Protein AF-A0A0D6Q5V8-F1 (afdb_monomer_lite)

pLDDT: mean 76.57, std 9.92, range [52.78, 91.06]

Organism: NCBI:txid1234669

Foldseek 3Di:
DVVVVVVVVVLVVLLVVLVVVLVCPPVDPPLVVLVVVVVVVCCVVVVVCVVVVVPDDDDPVCVVVVVVCCCPVRPVVSVVLVVVCVVDPSVVSSVD

Radius of gyration: 16.51 Å; chains: 1; bounding box: 37×26×40 Å

Secondary structure (DSSP, 8-state):
-HHHHHHHHHH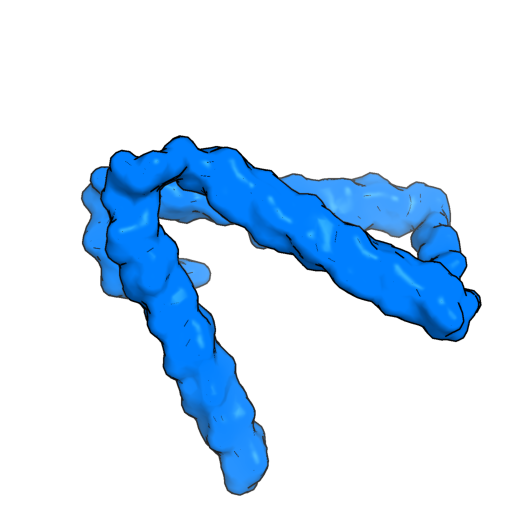HHHHHHHHHHHHTBTTB-HHHHHHHHHHHHHHHHHHHHHHTT--PPPPTTTHHHHHHHIIIIIIIHHHHHHHHHTTS-HHHHTT-

Structure (mmCIF, N/CA/C/O backbone):
data_AF-A0A0D6Q5V8-F1
#
_entry.id   AF-A0A0D6Q5V8-F1
#
loop_
_atom_site.group_PDB
_atom_site.id
_atom_site.type_symbol
_atom_site.label_atom_id
_atom_site.label_alt_id
_atom_site.label_comp_id
_atom_site.label_asym_id
_atom_site.label_entity_id
_atom_site.label_seq_id
_atom_site.pdbx_PDB_ins_code
_atom_site.Cartn_x
_atom_site.Cartn_y
_atom_site.Cartn_z
_atom_site.occupancy
_atom_site.B_iso_or_equiv
_atom_site.auth_seq_id
_atom_site.auth_comp_id
_atom_site.auth_asym_id
_atom_site.auth_atom_id
_atom_site.pdbx_PDB_model_num
ATOM 1 N N . MET A 1 1 ? 16.767 -5.709 22.518 1.00 61.78 1 MET A N 1
ATOM 2 C CA . MET A 1 1 ? 17.185 -6.811 21.622 1.00 61.78 1 MET A CA 1
ATOM 3 C C . MET A 1 1 ? 16.142 -7.079 20.530 1.00 61.78 1 MET A C 1
ATOM 5 O O . MET A 1 1 ? 16.491 -6.973 19.366 1.00 61.78 1 MET A O 1
ATOM 9 N N . THR A 1 2 ? 14.858 -7.286 20.851 1.00 76.25 2 THR A N 1
ATOM 10 C CA . THR A 1 2 ? 13.781 -7.535 19.858 1.00 76.25 2 THR A CA 1
ATOM 11 C C . THR A 1 2 ? 13.564 -6.411 18.830 1.00 76.25 2 THR A C 1
ATOM 13 O O . THR A 1 2 ? 13.341 -6.697 17.660 1.00 76.25 2 THR A O 1
ATOM 16 N N . ASN A 1 3 ? 13.704 -5.137 19.220 1.00 87.06 3 ASN A N 1
ATOM 17 C CA . ASN A 1 3 ? 13.518 -4.000 18.300 1.00 87.06 3 ASN A CA 1
ATOM 18 C C . ASN A 1 3 ? 14.518 -3.984 17.136 1.00 87.06 3 ASN A C 1
ATOM 20 O O . ASN A 1 3 ? 14.150 -3.618 16.028 1.00 87.06 3 ASN A O 1
ATOM 24 N N . VAL A 1 4 ? 15.765 -4.404 17.371 1.00 90.19 4 VAL A N 1
ATOM 25 C CA . VAL A 1 4 ? 16.793 -4.462 16.318 1.00 90.19 4 VAL A CA 1
ATOM 26 C C . VAL A 1 4 ? 16.437 -5.541 15.298 1.00 90.19 4 VAL A C 1
ATOM 28 O O . VAL A 1 4 ? 16.568 -5.324 14.100 1.00 90.19 4 VAL A O 1
ATOM 31 N N . LEU A 1 5 ? 15.915 -6.678 15.764 1.00 90.94 5 LEU A N 1
ATOM 32 C CA . LEU A 1 5 ? 15.479 -7.765 14.892 1.00 90.94 5 LEU A CA 1
ATOM 33 C C . LEU A 1 5 ? 14.273 -7.352 14.034 1.00 90.94 5 LEU A C 1
ATOM 35 O O . LEU A 1 5 ? 14.260 -7.602 12.832 1.00 90.94 5 LEU A O 1
ATOM 39 N N . LEU A 1 6 ? 13.294 -6.667 14.640 1.00 87.62 6 LEU A N 1
ATOM 40 C CA . LEU A 1 6 ? 12.146 -6.098 13.925 1.00 87.62 6 LEU A CA 1
ATOM 41 C C . LEU A 1 6 ? 12.588 -5.050 12.897 1.00 87.62 6 LEU A C 1
ATOM 43 O O . LEU A 1 6 ? 12.092 -5.055 11.775 1.00 87.62 6 LEU A O 1
ATOM 47 N N . PHE A 1 7 ? 13.550 -4.196 13.251 1.00 89.25 7 PHE A N 1
ATOM 48 C CA . PHE A 1 7 ? 14.101 -3.197 12.339 1.00 89.25 7 PHE A CA 1
ATOM 49 C C . PHE A 1 7 ? 14.785 -3.846 11.132 1.00 89.25 7 PHE A C 1
ATOM 51 O O . PHE A 1 7 ? 14.457 -3.513 9.996 1.00 89.25 7 PHE A O 1
ATOM 58 N N . ILE A 1 8 ? 15.673 -4.820 11.360 1.00 91.06 8 ILE A N 1
ATOM 59 C CA . ILE A 1 8 ? 16.350 -5.549 10.278 1.00 91.06 8 ILE A CA 1
ATOM 60 C C . ILE A 1 8 ? 15.325 -6.243 9.376 1.00 91.06 8 ILE A C 1
ATOM 62 O O . ILE A 1 8 ? 15.424 -6.145 8.156 1.00 91.06 8 ILE A O 1
ATOM 66 N N . ALA A 1 9 ? 14.320 -6.902 9.957 1.00 90.06 9 ALA A N 1
ATOM 67 C CA . ALA A 1 9 ? 13.275 -7.568 9.187 1.00 90.06 9 ALA A CA 1
ATOM 68 C C . ALA A 1 9 ? 12.505 -6.581 8.296 1.00 90.06 9 ALA A C 1
ATOM 70 O O . ALA A 1 9 ? 12.322 -6.849 7.110 1.00 90.06 9 ALA A O 1
ATOM 71 N N . VAL A 1 10 ? 12.106 -5.424 8.835 1.00 89.50 10 VAL A N 1
ATOM 72 C CA . VAL A 1 10 ? 11.421 -4.377 8.062 1.00 89.50 10 VAL A CA 1
ATOM 73 C C . VAL A 1 10 ? 12.305 -3.882 6.923 1.00 89.50 10 VAL A C 1
ATOM 75 O O . VAL A 1 10 ? 11.837 -3.846 5.789 1.00 89.50 10 VAL A O 1
ATOM 78 N N . VAL A 1 11 ? 13.575 -3.564 7.195 1.00 87.50 11 VAL A N 1
ATOM 79 C CA . VAL A 1 11 ? 14.524 -3.071 6.184 1.00 87.50 11 VAL A CA 1
ATOM 80 C C . VAL A 1 11 ? 14.720 -4.091 5.060 1.00 87.50 11 VAL A C 1
ATOM 82 O O . VAL A 1 11 ? 14.652 -3.727 3.887 1.00 87.50 11 VAL A O 1
ATOM 85 N N . VAL A 1 12 ? 14.907 -5.370 5.396 1.00 88.25 12 VAL A N 1
ATOM 86 C CA . VAL A 1 12 ? 15.098 -6.438 4.402 1.00 88.25 12 VAL A CA 1
ATOM 87 C C . VAL A 1 12 ? 13.836 -6.648 3.569 1.00 88.25 12 VAL A C 1
ATOM 89 O O . VAL A 1 12 ? 13.920 -6.695 2.343 1.00 88.25 12 VAL A O 1
ATOM 92 N N . VAL A 1 13 ? 12.664 -6.747 4.202 1.00 87.06 13 VAL A N 1
ATOM 93 C CA . VAL A 1 13 ? 11.395 -6.978 3.493 1.00 87.06 13 VAL A CA 1
ATOM 94 C C . VAL A 1 13 ? 11.066 -5.802 2.573 1.00 87.06 13 VAL 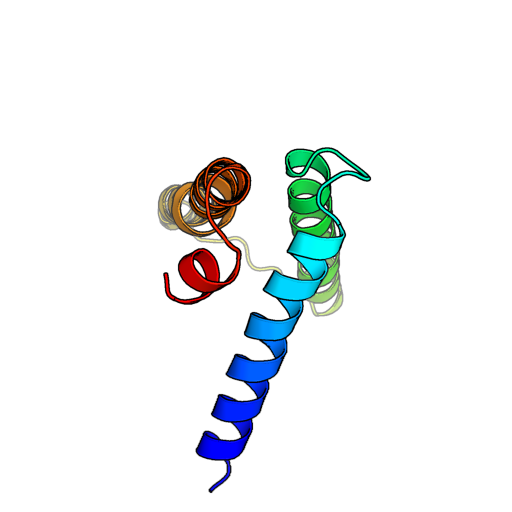A C 1
ATOM 96 O O . VAL A 1 13 ? 10.733 -6.012 1.404 1.00 87.06 13 VAL A O 1
ATOM 99 N N . TRP A 1 14 ? 11.205 -4.565 3.054 1.00 83.88 14 TRP A N 1
ATOM 100 C CA . TRP A 1 14 ? 10.957 -3.377 2.236 1.00 83.88 14 TRP A CA 1
ATOM 101 C C . TRP A 1 14 ? 11.958 -3.243 1.088 1.00 83.88 14 TRP A C 1
ATOM 103 O O . TRP A 1 14 ? 11.540 -3.064 -0.058 1.00 83.88 14 TRP A O 1
ATOM 113 N N . GLY A 1 15 ? 13.256 -3.407 1.356 1.00 80.12 15 GLY A N 1
ATOM 114 C CA . GLY A 1 15 ? 14.295 -3.344 0.325 1.00 80.12 15 GLY A CA 1
ATOM 115 C C . GLY A 1 15 ? 14.119 -4.412 -0.759 1.00 80.12 15 GLY A C 1
ATOM 116 O O . GLY A 1 15 ? 14.174 -4.110 -1.954 1.00 80.12 15 GLY A O 1
ATOM 117 N N . LEU A 1 16 ? 13.818 -5.655 -0.368 1.00 82.62 16 LEU A N 1
ATOM 118 C CA . LEU A 1 16 ? 13.596 -6.751 -1.315 1.00 82.62 16 LEU A CA 1
ATOM 119 C C . LEU A 1 16 ? 12.350 -6.519 -2.179 1.00 82.62 16 LEU A C 1
ATOM 121 O O . LEU A 1 16 ? 12.334 -6.890 -3.353 1.00 82.62 16 LEU A O 1
ATOM 125 N N . THR A 1 17 ? 11.323 -5.864 -1.632 1.00 80.44 17 THR A N 1
ATOM 126 C CA . THR A 1 17 ? 10.110 -5.535 -2.390 1.00 80.44 17 THR A CA 1
ATOM 127 C C . THR A 1 17 ? 10.422 -4.560 -3.528 1.00 80.44 17 THR A C 1
ATOM 129 O O . THR A 1 17 ? 9.923 -4.757 -4.636 1.00 80.44 17 THR A O 1
ATOM 132 N N . TRP A 1 18 ? 11.277 -3.553 -3.308 1.00 72.88 18 TRP A N 1
ATOM 133 C CA . TRP A 1 18 ? 11.734 -2.641 -4.369 1.00 72.88 18 TRP A CA 1
ATOM 134 C C . TRP A 1 18 ? 12.523 -3.363 -5.459 1.00 72.88 18 TRP A C 1
ATOM 136 O O . TRP A 1 18 ? 12.286 -3.130 -6.645 1.00 72.88 18 TRP A O 1
ATOM 146 N N . PHE A 1 19 ? 13.407 -4.284 -5.074 1.00 72.75 19 PHE A N 1
ATOM 147 C CA . PHE A 1 19 ? 14.158 -5.097 -6.029 1.00 72.75 19 PHE A CA 1
ATOM 148 C C . PHE A 1 19 ? 13.236 -5.988 -6.878 1.00 72.75 19 PHE A C 1
ATOM 150 O O . PHE A 1 19 ? 13.327 -5.989 -8.105 1.00 72.75 19 PHE A O 1
ATOM 157 N N . ALA A 1 20 ? 12.295 -6.690 -6.242 1.00 75.75 20 ALA A N 1
ATOM 158 C CA . ALA A 1 20 ? 11.318 -7.529 -6.934 1.00 75.75 20 ALA A CA 1
ATOM 159 C C . ALA A 1 20 ? 10.391 -6.712 -7.851 1.00 75.75 20 ALA A C 1
ATOM 161 O O . ALA A 1 20 ? 10.080 -7.146 -8.959 1.00 75.75 20 ALA A O 1
ATOM 162 N N . MET A 1 21 ? 9.981 -5.516 -7.414 1.00 72.19 21 MET A N 1
ATOM 163 C CA . MET A 1 21 ? 9.221 -4.572 -8.237 1.00 72.19 21 MET A CA 1
ATOM 164 C C . MET A 1 21 ? 10.014 -4.134 -9.469 1.00 72.19 21 MET A C 1
ATOM 166 O O . MET A 1 21 ? 9.459 -4.116 -10.564 1.00 72.19 21 MET A O 1
ATOM 170 N N . HIS A 1 22 ? 11.305 -3.833 -9.314 1.00 70.44 22 HIS A N 1
ATOM 171 C CA . HIS A 1 22 ? 12.163 -3.464 -10.437 1.00 70.44 22 HIS A CA 1
ATOM 172 C C . HIS A 1 22 ? 12.300 -4.609 -11.450 1.00 70.44 22 HIS A C 1
ATOM 174 O O . HIS A 1 22 ? 12.228 -4.374 -12.650 1.00 70.44 22 HIS A O 1
ATOM 180 N N . LEU A 1 23 ? 12.398 -5.856 -10.979 1.00 72.75 23 LEU A N 1
ATOM 181 C CA . LEU A 1 23 ? 12.425 -7.041 -11.843 1.00 72.75 23 LEU A CA 1
ATOM 182 C C . LEU A 1 23 ? 11.113 -7.245 -12.632 1.00 72.75 23 LEU A C 1
ATOM 184 O O . LEU A 1 23 ? 11.112 -7.885 -13.679 1.00 72.75 23 LEU A O 1
ATOM 188 N N . GLN A 1 24 ? 9.995 -6.717 -12.121 1.00 66.12 24 GLN A N 1
ATOM 189 C CA . GLN A 1 24 ? 8.673 -6.767 -12.758 1.00 66.12 24 GLN A CA 1
ATOM 190 C C . GLN A 1 24 ? 8.418 -5.598 -13.727 1.00 66.12 24 GLN A C 1
ATOM 192 O O . GLN A 1 24 ? 7.405 -5.610 -14.436 1.00 66.12 24 GLN A O 1
ATOM 197 N N . LEU A 1 25 ? 9.317 -4.607 -13.800 1.00 64.31 25 LEU A N 1
ATOM 198 C CA . LEU A 1 25 ? 9.227 -3.508 -14.764 1.00 64.31 25 LEU A CA 1
ATOM 199 C C . LEU A 1 25 ? 9.448 -4.055 -16.182 1.00 64.31 25 LEU A C 1
ATOM 201 O O . LEU A 1 25 ? 10.563 -4.387 -16.568 1.00 64.31 25 LEU A O 1
ATOM 205 N N . GLY A 1 26 ? 8.364 -4.161 -16.952 1.00 61.59 26 GLY A N 1
ATOM 206 C CA . GLY A 1 26 ? 8.383 -4.610 -18.351 1.00 61.59 26 GLY A CA 1
ATOM 207 C C . GLY A 1 26 ? 7.334 -5.670 -18.695 1.00 61.59 26 GLY A C 1
ATOM 208 O O . GLY A 1 26 ? 6.961 -5.786 -19.857 1.00 61.59 26 GLY A O 1
ATOM 209 N N . ALA A 1 27 ? 6.805 -6.400 -17.705 1.00 64.00 27 ALA A N 1
ATOM 210 C CA . ALA A 1 27 ? 5.786 -7.432 -17.938 1.00 64.00 27 ALA A CA 1
ATOM 211 C C . ALA A 1 27 ? 4.343 -6.889 -17.928 1.00 64.00 27 ALA A C 1
ATOM 213 O O . ALA A 1 27 ? 3.464 -7.453 -18.575 1.00 64.00 27 ALA A O 1
ATOM 214 N N . ALA A 1 28 ? 4.083 -5.801 -17.196 1.00 64.06 28 ALA A N 1
ATOM 215 C CA . ALA A 1 28 ? 2.769 -5.169 -17.110 1.00 64.06 28 ALA A CA 1
ATOM 216 C C . ALA A 1 28 ? 2.892 -3.668 -16.790 1.00 64.06 28 ALA A C 1
ATOM 218 O O . ALA A 1 28 ? 3.891 -3.251 -16.195 1.00 64.06 28 ALA A O 1
ATOM 219 N N . PRO A 1 29 ? 1.878 -2.846 -17.130 1.00 71.94 29 PRO A N 1
ATOM 220 C CA . PRO A 1 29 ? 1.832 -1.456 -16.708 1.00 71.94 29 PRO A CA 1
ATOM 221 C C . PRO A 1 29 ? 1.849 -1.371 -15.183 1.00 71.94 29 PRO A C 1
ATOM 223 O O . PRO A 1 29 ? 1.018 -1.958 -14.490 1.00 71.94 29 PRO A O 1
ATOM 226 N N . VAL A 1 30 ? 2.792 -0.600 -14.662 1.00 68.75 30 VAL A N 1
ATOM 227 C CA . VAL A 1 30 ? 2.989 -0.361 -13.230 1.00 68.75 30 VAL A CA 1
ATOM 228 C C . VAL A 1 30 ? 1.705 0.069 -12.518 1.00 68.75 30 VAL A C 1
ATOM 230 O O . VAL A 1 30 ? 1.421 -0.374 -11.407 1.00 68.75 30 VAL A O 1
ATOM 233 N N . GLU A 1 31 ? 0.920 0.921 -13.172 1.00 70.06 31 GLU A N 1
ATOM 234 C CA . GLU A 1 31 ? -0.330 1.472 -12.646 1.00 70.06 31 GLU A CA 1
ATOM 235 C C . GLU A 1 31 ? -1.318 0.347 -12.283 1.00 70.06 31 GLU A C 1
ATOM 237 O O . GLU A 1 31 ? -1.967 0.392 -11.237 1.00 70.06 31 GLU A O 1
ATOM 242 N N . VAL A 1 32 ? -1.344 -0.725 -13.085 1.00 75.56 32 VAL A N 1
ATOM 243 C CA . VAL A 1 32 ? -2.189 -1.908 -12.868 1.00 75.56 32 VAL A CA 1
ATOM 244 C C . VAL A 1 32 ? -1.680 -2.744 -11.692 1.00 75.56 32 VAL A C 1
ATOM 246 O O . VAL A 1 32 ? -2.476 -3.203 -10.872 1.00 75.56 32 VAL A O 1
ATOM 249 N N . ALA A 1 33 ? -0.362 -2.916 -11.558 1.00 75.62 33 ALA A N 1
ATOM 250 C CA . ALA A 1 33 ? 0.225 -3.652 -10.436 1.00 75.62 33 ALA A CA 1
ATOM 251 C C . ALA A 1 33 ? -0.032 -2.951 -9.090 1.00 75.62 33 ALA A C 1
ATOM 253 O O . ALA A 1 33 ? -0.353 -3.605 -8.093 1.00 75.62 33 ALA A O 1
ATOM 254 N N . ILE A 1 34 ? 0.062 -1.618 -9.069 1.00 75.62 34 ILE A N 1
ATOM 255 C CA . ILE A 1 34 ? -0.258 -0.799 -7.895 1.00 75.62 34 ILE A CA 1
ATOM 256 C C . ILE A 1 34 ? -1.750 -0.917 -7.560 1.00 75.62 34 ILE A C 1
ATOM 258 O O . ILE A 1 34 ? -2.096 -1.194 -6.408 1.00 75.62 34 ILE A O 1
ATOM 262 N N . PHE A 1 35 ? -2.628 -0.783 -8.561 1.00 81.12 35 PHE A N 1
ATOM 263 C CA . PHE A 1 35 ? -4.074 -0.926 -8.380 1.00 81.12 35 PHE A CA 1
ATOM 264 C C . PHE A 1 35 ? -4.443 -2.267 -7.734 1.00 81.12 35 PHE A C 1
ATOM 266 O O . PHE A 1 35 ? -5.148 -2.288 -6.724 1.00 81.12 35 PHE A O 1
ATOM 273 N N . TRP A 1 36 ? -3.915 -3.381 -8.250 1.00 79.44 36 TRP A N 1
ATOM 274 C CA . TRP A 1 36 ? -4.212 -4.713 -7.715 1.00 79.44 36 TRP A CA 1
ATOM 275 C C . TRP A 1 36 ? -3.742 -4.909 -6.274 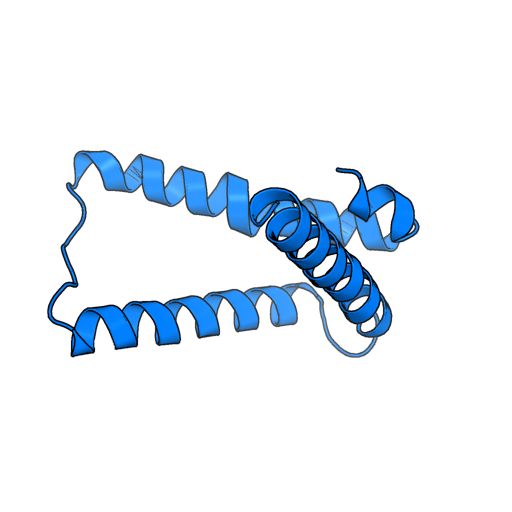1.00 79.44 36 TRP A C 1
ATOM 277 O O . TRP A 1 36 ? -4.446 -5.545 -5.489 1.00 79.44 36 TRP A O 1
ATOM 287 N N . ARG A 1 37 ? -2.597 -4.341 -5.885 1.00 81.38 37 ARG A N 1
ATOM 288 C CA . ARG A 1 37 ? -2.113 -4.415 -4.495 1.00 81.38 37 ARG A CA 1
ATOM 289 C C . ARG A 1 37 ? -3.026 -3.665 -3.530 1.00 81.38 37 ARG A C 1
ATOM 291 O O . ARG A 1 37 ? -3.336 -4.186 -2.455 1.00 81.38 37 ARG A O 1
ATOM 298 N N . PHE A 1 38 ? -3.490 -2.476 -3.914 1.00 81.25 38 PHE A N 1
ATOM 299 C CA . PHE A 1 38 ? -4.431 -1.708 -3.097 1.00 81.25 38 PHE A CA 1
ATOM 300 C C . PHE A 1 38 ? -5.820 -2.345 -3.058 1.00 81.25 38 PHE A C 1
ATOM 302 O O . PHE A 1 38 ? -6.413 -2.428 -1.983 1.00 81.25 38 PHE A O 1
ATOM 309 N N . ALA A 1 39 ? -6.306 -2.870 -4.184 1.00 85.19 39 ALA A N 1
ATOM 310 C CA . ALA A 1 39 ? -7.571 -3.596 -4.249 1.00 85.19 39 ALA A CA 1
ATOM 311 C C . ALA A 1 39 ? -7.544 -4.850 -3.362 1.00 85.19 39 ALA A C 1
ATOM 313 O O . ALA A 1 39 ? -8.455 -5.063 -2.563 1.00 85.19 39 ALA A O 1
ATOM 314 N N . LEU A 1 40 ? -6.467 -5.640 -3.429 1.00 87.62 40 LEU A N 1
ATOM 315 C CA . LEU A 1 40 ? -6.293 -6.813 -2.574 1.00 87.62 40 LEU A CA 1
ATOM 316 C C . LEU A 1 40 ? -6.241 -6.424 -1.091 1.00 87.62 40 LEU A C 1
ATOM 318 O O . LEU A 1 40 ? -6.901 -7.056 -0.270 1.00 87.62 40 LEU A O 1
ATOM 322 N N . SER A 1 41 ? -5.510 -5.362 -0.746 1.00 85.38 41 SER A N 1
ATOM 323 C CA . SER A 1 41 ? -5.427 -4.867 0.635 1.00 85.38 41 SER A CA 1
ATOM 324 C C . SER A 1 41 ? -6.791 -4.413 1.159 1.00 85.38 41 SER A C 1
ATOM 326 O O . SER A 1 41 ? -7.148 -4.738 2.291 1.00 85.38 41 SER A O 1
ATOM 328 N N . LEU A 1 42 ? -7.583 -3.721 0.332 1.00 86.81 42 LEU A N 1
ATOM 329 C CA . LEU A 1 42 ? -8.951 -3.320 0.660 1.00 86.81 42 LEU A CA 1
ATOM 330 C C . LEU A 1 42 ? -9.845 -4.538 0.929 1.00 86.81 42 LEU A C 1
ATOM 332 O O . LEU A 1 42 ? -10.568 -4.550 1.923 1.00 86.81 42 LEU A O 1
ATOM 336 N N . VAL A 1 43 ? -9.779 -5.564 0.076 1.00 90.06 43 VAL A N 1
ATOM 337 C CA . VAL A 1 43 ? -10.578 -6.792 0.226 1.00 90.06 43 VAL A CA 1
ATOM 338 C C . VAL A 1 43 ? -10.158 -7.580 1.463 1.00 90.06 43 VAL A C 1
ATOM 340 O O . VAL A 1 43 ? -11.018 -8.000 2.232 1.00 90.06 43 VAL A O 1
ATOM 343 N N . LEU A 1 44 ? -8.857 -7.761 1.692 1.00 90.88 44 LEU A N 1
ATOM 344 C CA . LEU A 1 44 ? -8.350 -8.519 2.837 1.00 90.88 44 LEU A CA 1
ATOM 345 C C . LEU A 1 44 ? -8.657 -7.812 4.157 1.00 90.88 44 LEU A C 1
ATOM 347 O O . LEU A 1 44 ? -9.239 -8.414 5.058 1.00 90.88 44 LEU A O 1
ATOM 351 N N . LEU A 1 45 ? -8.301 -6.529 4.269 1.00 86.00 45 LEU A N 1
ATOM 352 C CA . LEU A 1 45 ? -8.518 -5.767 5.495 1.00 86.00 45 LEU A CA 1
ATOM 353 C C . LEU A 1 45 ? -10.016 -5.547 5.731 1.00 86.00 45 LEU A C 1
ATOM 355 O O . LEU A 1 45 ? -10.504 -5.776 6.835 1.00 86.00 45 LEU A O 1
ATOM 359 N N . GLY A 1 46 ? -10.754 -5.154 4.690 1.00 86.31 46 GLY A N 1
ATOM 360 C CA . GLY A 1 46 ? -12.200 -4.948 4.748 1.00 86.31 46 GLY A CA 1
ATOM 361 C C . GLY A 1 46 ? -12.959 -6.233 5.069 1.00 86.31 46 GLY A C 1
ATOM 362 O O . GLY A 1 46 ? -13.833 -6.224 5.935 1.00 86.31 46 GLY A O 1
ATOM 363 N N . GLY A 1 47 ? -12.579 -7.351 4.446 1.00 89.56 47 GLY A N 1
ATOM 364 C CA . GLY A 1 47 ? -13.127 -8.677 4.727 1.00 89.56 47 GLY A CA 1
ATOM 365 C C . GLY A 1 47 ? -12.854 -9.113 6.163 1.00 89.56 47 GLY A C 1
ATOM 366 O O . GLY A 1 47 ? -13.775 -9.529 6.862 1.00 89.56 47 GLY A O 1
ATOM 367 N N . TRP A 1 48 ? -11.627 -8.926 6.653 1.00 89.69 48 TRP A N 1
ATOM 368 C CA . TRP A 1 48 ? -11.271 -9.210 8.044 1.00 89.69 48 TRP A CA 1
ATOM 369 C C . TRP A 1 48 ? -12.039 -8.337 9.048 1.00 89.69 48 TRP A C 1
ATOM 371 O O . TRP A 1 48 ? -12.541 -8.827 10.062 1.00 89.69 48 TRP A O 1
ATOM 381 N N . LEU A 1 49 ? -12.175 -7.039 8.776 1.00 87.00 49 LEU A N 1
ATOM 382 C CA . LEU A 1 49 ? -12.955 -6.109 9.601 1.00 87.00 49 LEU A CA 1
ATOM 383 C C . LEU A 1 49 ? -14.448 -6.460 9.613 1.00 87.00 49 LEU A C 1
ATOM 385 O O . LEU A 1 49 ? -15.096 -6.328 10.653 1.00 87.00 49 LEU A O 1
ATOM 389 N N . CYS A 1 50 ? -14.980 -6.925 8.482 1.00 86.31 50 CYS A N 1
ATOM 390 C CA . CYS A 1 50 ? -16.353 -7.401 8.363 1.00 86.31 50 CYS A CA 1
ATOM 391 C C . CYS A 1 50 ? -16.565 -8.689 9.172 1.00 86.31 50 CYS A C 1
ATOM 393 O O . CYS A 1 50 ? -17.449 -8.728 10.026 1.00 86.31 50 CYS A O 1
ATOM 395 N N . LEU A 1 51 ? -15.694 -9.690 8.992 1.00 89.38 51 LEU A N 1
ATOM 396 C CA . LEU A 1 51 ? -15.725 -10.964 9.723 1.00 89.38 51 LEU A CA 1
ATOM 397 C C . LEU A 1 51 ? -15.559 -10.781 11.237 1.00 89.38 51 LEU A C 1
ATOM 399 O O . LEU A 1 51 ? -16.207 -11.465 12.021 1.00 89.38 51 LEU A O 1
ATOM 403 N N . SER A 1 52 ? -14.714 -9.839 11.661 1.00 88.38 52 SER A N 1
ATOM 404 C CA . SER A 1 52 ? -14.498 -9.533 13.081 1.00 88.38 52 SER A CA 1
ATOM 405 C C . SER A 1 52 ? -15.570 -8.619 13.690 1.00 88.38 52 SER A C 1
ATOM 407 O O . SER A 1 52 ? -15.498 -8.322 14.883 1.00 88.38 52 SER A O 1
ATOM 409 N N . GLY A 1 53 ? -16.538 -8.134 12.900 1.00 81.12 53 GLY A N 1
ATOM 410 C CA . GLY A 1 53 ? -17.584 -7.208 13.353 1.00 81.12 53 GLY A CA 1
ATOM 411 C C . GLY A 1 53 ? -17.060 -5.835 13.796 1.00 81.12 53 GLY A C 1
ATOM 412 O O . GLY A 1 53 ? -17.783 -5.058 14.417 1.00 81.12 53 GLY A O 1
ATOM 413 N N . ARG A 1 54 ? -15.794 -5.517 13.499 1.00 80.94 54 ARG A N 1
ATOM 414 C CA . ARG A 1 54 ? -15.118 -4.275 13.914 1.00 80.94 54 ARG A CA 1
ATOM 415 C C . ARG A 1 54 ? -15.156 -3.186 12.850 1.00 80.94 54 ARG A C 1
ATOM 417 O O . ARG A 1 54 ? -14.484 -2.166 13.004 1.00 80.94 54 ARG A O 1
ATOM 424 N N . LEU A 1 55 ? -15.929 -3.385 11.786 1.00 76.06 55 LEU A N 1
ATOM 425 C CA . LEU A 1 55 ? -16.094 -2.417 10.711 1.00 76.06 55 LEU A CA 1
ATOM 426 C C . LEU A 1 55 ? -16.844 -1.177 11.225 1.00 76.06 55 LEU A C 1
ATOM 428 O O . LEU A 1 55 ? -18.066 -1.070 11.148 1.00 76.06 55 LEU A O 1
ATOM 432 N N . ARG A 1 56 ? -16.092 -0.238 11.800 1.00 75.88 56 ARG A N 1
ATOM 433 C CA . ARG A 1 56 ? -16.606 1.049 12.264 1.00 75.88 56 ARG A CA 1
ATOM 434 C C . ARG A 1 56 ? -16.602 2.036 11.111 1.00 75.88 56 ARG A C 1
ATOM 436 O O . ARG A 1 56 ? -15.601 2.181 10.413 1.00 75.88 56 ARG A O 1
ATOM 443 N N . ARG A 1 57 ? -17.720 2.741 10.936 1.00 74.12 57 ARG A N 1
ATOM 444 C CA . ARG A 1 57 ? -17.777 3.869 10.008 1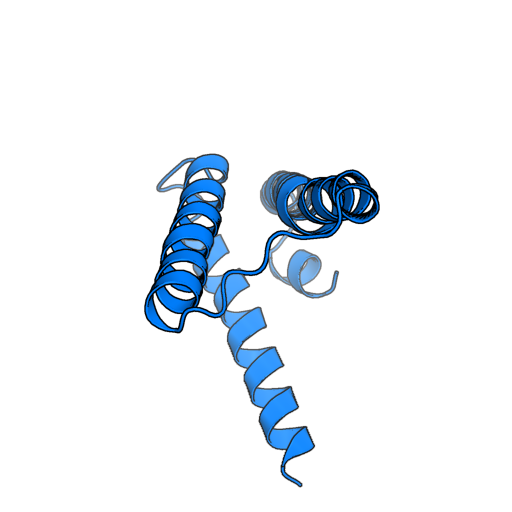.00 74.12 57 ARG A CA 1
ATOM 445 C C . ARG A 1 57 ? -16.941 5.014 10.591 1.00 74.12 57 ARG A C 1
ATOM 447 O O . ARG A 1 57 ? -17.151 5.353 11.757 1.00 74.12 57 ARG A O 1
ATOM 454 N N . PRO A 1 58 ? -15.988 5.578 9.832 1.00 75.25 58 PRO A N 1
ATOM 455 C CA . PRO A 1 58 ? -15.247 6.745 10.285 1.00 75.25 58 PRO A CA 1
ATOM 456 C C . PRO A 1 58 ? -16.204 7.925 10.484 1.00 75.25 58 PRO A C 1
ATOM 458 O O . PRO A 1 58 ? -17.213 8.036 9.784 1.00 75.25 58 PRO A O 1
ATOM 461 N N . ALA A 1 59 ? -15.887 8.798 11.442 1.00 80.38 59 ALA A N 1
ATOM 462 C CA . ALA A 1 59 ? -16.610 10.051 11.623 1.00 80.38 59 ALA A CA 1
ATOM 463 C C . ALA A 1 59 ? -16.550 10.860 10.320 1.00 80.38 59 ALA A C 1
ATOM 465 O O . ALA A 1 59 ? -15.493 10.947 9.689 1.00 80.38 59 ALA A O 1
ATOM 466 N N . THR A 1 60 ? -17.677 11.438 9.908 1.00 76.56 60 THR A N 1
ATOM 467 C CA . THR A 1 60 ? -17.832 12.133 8.619 1.00 76.56 60 THR A CA 1
ATOM 468 C C . THR A 1 60 ? -16.827 13.277 8.450 1.00 76.56 60 THR A C 1
ATOM 470 O O . THR A 1 60 ? -16.379 13.557 7.344 1.00 76.56 60 THR A O 1
ATOM 473 N N . GLU A 1 61 ? -16.406 13.878 9.562 1.00 81.31 61 GLU A N 1
ATOM 474 C CA . GLU A 1 61 ? -15.399 14.942 9.652 1.00 81.31 61 GLU A CA 1
ATOM 475 C C . GLU A 1 61 ? -13.978 14.457 9.311 1.00 81.31 61 GLU A C 1
ATOM 477 O O . GLU A 1 61 ? -13.149 15.220 8.816 1.00 81.31 61 GLU A O 1
ATOM 482 N N . CYS A 1 62 ? -13.687 13.172 9.531 1.00 80.31 62 CYS A N 1
ATOM 483 C CA . CYS A 1 62 ? -12.390 12.558 9.239 1.00 80.31 62 CYS A CA 1
ATOM 484 C C . CYS A 1 62 ? -12.299 12.009 7.811 1.00 80.31 62 CYS A C 1
ATOM 486 O O . CYS A 1 62 ? -11.201 11.733 7.334 1.00 80.31 62 CYS A O 1
ATOM 488 N N . VAL A 1 63 ? -13.431 11.850 7.120 1.00 83.00 63 VAL A N 1
ATOM 489 C CA . VAL A 1 63 ? -13.486 11.361 5.735 1.00 83.00 63 VAL A CA 1
ATOM 490 C C . VAL A 1 63 ? -12.607 12.180 4.777 1.00 83.00 63 VAL A C 1
ATOM 492 O O . VAL A 1 63 ? -11.821 11.554 4.064 1.00 83.00 63 VAL A O 1
ATOM 495 N N . PRO A 1 64 ? -12.641 13.532 4.751 1.00 84.62 64 PRO A N 1
ATOM 496 C CA . PRO A 1 64 ? -11.778 14.295 3.846 1.00 84.62 64 PRO A CA 1
ATOM 497 C C . PRO A 1 64 ? -10.287 14.083 4.137 1.00 84.62 64 PRO A C 1
ATOM 499 O O . PRO A 1 64 ? -9.497 13.936 3.209 1.00 84.62 64 PRO A O 1
ATOM 502 N N . TRP A 1 65 ? -9.904 13.981 5.412 1.00 83.31 65 TRP A N 1
ATOM 503 C CA . TRP A 1 65 ? -8.523 13.707 5.813 1.00 83.31 65 TRP A CA 1
ATOM 504 C C . TRP A 1 65 ? -8.077 12.296 5.439 1.00 83.31 65 TRP A C 1
ATOM 506 O O . TRP A 1 65 ? -6.955 12.112 4.978 1.00 83.31 65 TRP A O 1
ATOM 516 N N . LEU A 1 66 ? -8.961 11.306 5.570 1.00 84.06 66 LEU A N 1
ATOM 517 C CA . LEU A 1 66 ? -8.686 9.928 5.173 1.00 84.06 66 LEU A CA 1
ATOM 518 C C . LEU A 1 66 ? -8.492 9.810 3.655 1.00 84.06 66 LEU A C 1
ATOM 520 O O . LEU A 1 66 ? -7.571 9.132 3.200 1.00 84.06 66 LEU A O 1
ATOM 524 N N . ILE A 1 67 ? -9.324 10.510 2.877 1.00 82.00 67 ILE A N 1
ATOM 525 C CA . ILE A 1 67 ? -9.191 10.585 1.418 1.00 82.00 67 ILE A CA 1
ATOM 526 C C . ILE A 1 67 ? -7.881 11.284 1.042 1.00 82.00 67 ILE A C 1
ATOM 528 O O . ILE A 1 67 ? -7.125 10.750 0.231 1.00 82.00 67 ILE A O 1
ATOM 532 N N . ALA A 1 68 ? -7.572 12.429 1.656 1.00 83.88 68 ALA A N 1
ATOM 533 C CA . ALA A 1 68 ? -6.328 13.156 1.409 1.00 83.88 68 ALA A CA 1
ATOM 534 C C . ALA A 1 68 ? -5.093 12.311 1.758 1.00 83.88 68 ALA A C 1
ATOM 536 O O . ALA A 1 68 ? -4.130 12.277 0.997 1.00 83.88 68 ALA A O 1
ATOM 537 N N . MET A 1 69 ? -5.135 11.565 2.864 1.00 83.31 69 MET A N 1
ATOM 538 C CA . MET A 1 69 ? -4.058 10.662 3.265 1.00 83.31 69 MET A CA 1
ATOM 539 C C . MET A 1 69 ? -3.902 9.501 2.270 1.00 83.31 69 MET A C 1
ATOM 541 O O . MET A 1 69 ? -2.784 9.184 1.872 1.00 83.31 69 MET A O 1
ATOM 545 N N . GLY A 1 70 ? -5.003 8.916 1.791 1.00 81.19 70 GLY A N 1
ATOM 546 C CA . GLY A 1 70 ? -4.988 7.905 0.727 1.00 81.19 70 GLY A CA 1
ATOM 547 C C . GLY A 1 70 ? -4.412 8.425 -0.595 1.00 81.19 70 GLY A C 1
ATOM 548 O O . GLY A 1 70 ? -3.595 7.758 -1.236 1.00 81.19 70 GLY A O 1
ATOM 549 N N . MET A 1 71 ? -4.796 9.638 -0.994 1.00 77.62 71 MET A N 1
ATOM 550 C CA . MET A 1 71 ? -4.309 10.257 -2.225 1.00 77.62 71 MET A CA 1
ATOM 551 C C . MET A 1 71 ? -2.840 10.658 -2.127 1.00 77.62 71 MET A C 1
ATOM 553 O O . MET A 1 71 ? -2.080 10.342 -3.033 1.00 77.62 71 MET A O 1
ATOM 557 N N . CYS A 1 72 ? -2.417 11.317 -1.051 1.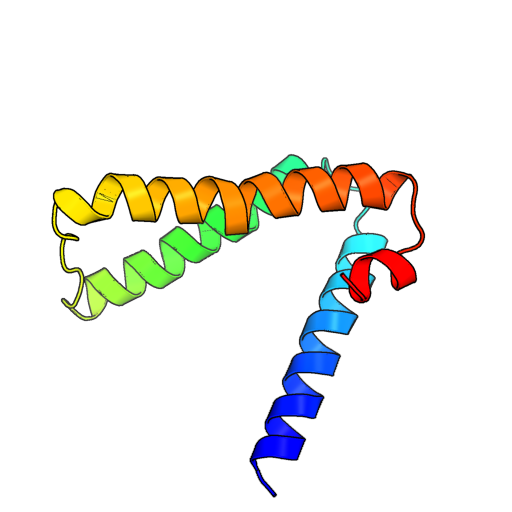00 76.88 72 CYS A N 1
ATOM 558 C CA . CYS A 1 72 ? -1.052 11.826 -0.937 1.00 76.88 72 CYS A CA 1
ATOM 559 C C . CYS A 1 72 ? -0.054 10.737 -0.539 1.00 76.88 72 CYS A C 1
ATOM 561 O O . CYS A 1 72 ? 0.997 10.626 -1.164 1.00 76.88 72 CYS A O 1
ATOM 563 N N . LEU A 1 73 ? -0.370 9.934 0.481 1.00 73.19 73 LEU A N 1
ATOM 564 C CA . LEU A 1 73 ? 0.589 9.003 1.081 1.00 73.19 73 LEU A CA 1
ATOM 565 C C . LEU A 1 73 ? 0.651 7.665 0.342 1.00 73.19 73 LEU A C 1
ATOM 567 O O . LEU A 1 73 ? 1.720 7.078 0.234 1.00 73.19 73 LEU A O 1
ATOM 571 N N . PHE A 1 74 ? -0.481 7.189 -0.181 1.00 70.50 74 PHE A N 1
ATOM 572 C CA . PHE A 1 74 ? -0.543 5.885 -0.840 1.00 70.50 74 PHE A CA 1
ATOM 573 C C . PHE A 1 74 ? -0.497 5.994 -2.363 1.00 70.50 74 PHE A C 1
ATOM 575 O O . PHE A 1 74 ? 0.411 5.451 -2.978 1.00 70.50 74 PHE A O 1
ATOM 582 N N . SER A 1 75 ? -1.444 6.686 -2.997 1.00 69.88 75 SER A N 1
ATOM 583 C CA . SER A 1 75 ? -1.560 6.641 -4.466 1.00 69.88 75 SER A CA 1
ATOM 584 C C . SER A 1 75 ? -0.599 7.595 -5.175 1.00 69.88 75 SER A C 1
ATOM 586 O O . SER A 1 75 ? 0.166 7.180 -6.042 1.00 69.88 75 SER A O 1
ATOM 588 N N . GLY A 1 76 ? -0.618 8.874 -4.804 1.00 68.44 76 GLY A N 1
ATOM 589 C CA . GLY A 1 76 ? 0.158 9.933 -5.445 1.00 68.44 76 GLY A CA 1
ATOM 590 C C . GLY A 1 76 ? 1.658 9.742 -5.259 1.00 68.44 76 GLY A C 1
ATOM 591 O O . GLY A 1 76 ? 2.407 9.829 -6.229 1.00 68.44 76 GLY A O 1
ATOM 592 N N . ASN A 1 77 ? 2.088 9.397 -4.044 1.00 74.06 77 ASN A N 1
ATOM 593 C CA . ASN A 1 77 ? 3.490 9.105 -3.761 1.00 74.06 77 ASN A CA 1
ATOM 594 C C . ASN A 1 77 ? 4.008 7.919 -4.596 1.00 74.06 77 ASN A C 1
ATOM 596 O O . ASN A 1 77 ? 5.013 8.065 -5.291 1.00 74.06 77 ASN A O 1
ATOM 600 N N . TYR A 1 78 ? 3.276 6.798 -4.637 1.00 70.94 78 TYR A N 1
ATOM 601 C CA . TYR A 1 78 ? 3.668 5.644 -5.452 1.00 70.94 78 TYR A CA 1
ATOM 602 C C . TYR A 1 78 ? 3.677 5.952 -6.949 1.00 70.94 78 TYR A C 1
ATOM 604 O O . TYR A 1 78 ?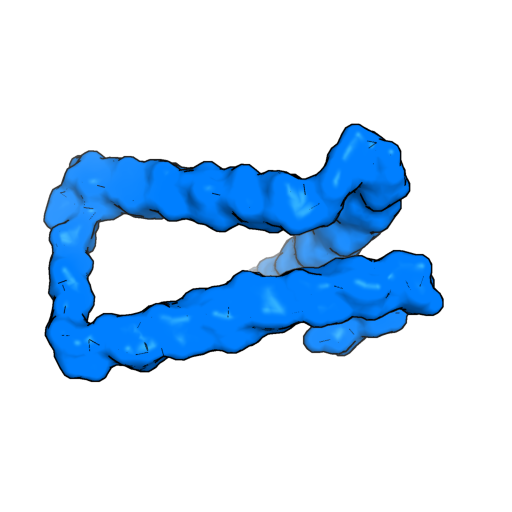 4.600 5.521 -7.634 1.00 70.94 78 TYR A O 1
ATOM 612 N N . LEU A 1 79 ? 2.696 6.700 -7.468 1.00 70.81 79 LEU A N 1
ATOM 613 C CA . LEU A 1 79 ? 2.625 7.029 -8.895 1.00 70.81 79 LEU A CA 1
ATOM 614 C C . LEU A 1 79 ? 3.829 7.877 -9.338 1.00 70.81 79 LEU A C 1
ATOM 616 O O . LEU A 1 79 ? 4.427 7.615 -10.384 1.00 70.81 79 LEU A O 1
ATOM 620 N N . VAL A 1 80 ? 4.208 8.870 -8.527 1.00 72.06 80 VAL A N 1
ATOM 621 C CA . VAL A 1 80 ? 5.352 9.755 -8.796 1.00 72.06 80 VAL A CA 1
ATOM 622 C C . VAL A 1 80 ? 6.678 9.009 -8.645 1.00 72.06 80 VAL A C 1
ATOM 624 O O . VAL A 1 80 ? 7.546 9.136 -9.514 1.00 72.06 80 VAL A O 1
ATOM 627 N N . LEU A 1 81 ? 6.825 8.193 -7.596 1.00 70.25 81 LEU A N 1
ATOM 628 C CA . LEU A 1 81 ? 8.020 7.370 -7.380 1.00 70.25 81 LEU A CA 1
ATOM 629 C C . LEU A 1 81 ? 8.224 6.380 -8.518 1.00 70.25 81 LEU A C 1
ATOM 631 O O . LEU A 1 81 ? 9.332 6.257 -9.023 1.00 70.25 81 LEU A O 1
ATOM 635 N N . TYR A 1 82 ? 7.166 5.715 -8.977 1.00 69.00 82 TYR A N 1
ATOM 636 C CA . TYR A 1 82 ? 7.288 4.742 -10.054 1.00 69.00 82 TYR A CA 1
ATOM 637 C C . TYR A 1 82 ? 7.542 5.370 -11.423 1.00 69.00 82 TYR A C 1
ATOM 639 O O . TYR A 1 82 ? 8.317 4.820 -12.205 1.00 69.00 82 TYR A O 1
ATOM 647 N N . ARG A 1 83 ? 6.932 6.526 -11.721 1.00 67.69 83 ARG A N 1
ATOM 648 C CA . ARG A 1 83 ? 7.288 7.282 -12.931 1.00 67.69 83 ARG A CA 1
ATOM 649 C C . ARG A 1 83 ? 8.747 7.729 -12.890 1.00 67.69 83 ARG A C 1
ATOM 651 O O . ARG A 1 83 ? 9.419 7.670 -13.912 1.00 67.69 83 ARG A O 1
ATOM 658 N N . SER A 1 84 ? 9.248 8.105 -11.715 1.00 64.12 84 SER A N 1
ATOM 659 C CA . SER A 1 84 ? 10.660 8.450 -11.508 1.00 64.12 84 SER A CA 1
ATOM 660 C C . SER A 1 84 ? 11.580 7.225 -11.568 1.00 64.12 84 SER A C 1
ATOM 662 O O . SER A 1 84 ? 12.680 7.316 -12.101 1.00 64.12 84 SER A O 1
ATOM 664 N N . ALA A 1 85 ? 11.125 6.058 -11.108 1.00 63.66 85 ALA A N 1
ATOM 665 C CA . ALA A 1 85 ? 11.873 4.799 -11.144 1.00 63.66 85 ALA A CA 1
ATOM 666 C C . ALA A 1 85 ? 12.129 4.277 -12.570 1.00 63.66 85 ALA A C 1
ATOM 668 O O . ALA A 1 85 ? 13.012 3.447 -12.761 1.00 63.66 85 ALA A O 1
ATOM 669 N N . ALA A 1 86 ? 11.404 4.774 -13.581 1.00 62.50 86 ALA A N 1
ATOM 670 C CA . ALA A 1 86 ? 11.736 4.528 -14.986 1.00 62.50 86 ALA A CA 1
ATOM 671 C C . ALA A 1 86 ? 13.026 5.250 -15.429 1.00 62.50 86 ALA A C 1
ATOM 673 O O . ALA A 1 86 ? 13.660 4.836 -16.395 1.00 62.50 86 ALA A O 1
ATOM 674 N N . TYR A 1 87 ? 13.416 6.313 -14.720 1.00 63.16 87 TYR A N 1
ATOM 675 C CA . TYR A 1 87 ? 14.587 7.142 -15.022 1.00 63.16 87 TYR A CA 1
ATOM 676 C C . TYR A 1 87 ? 15.700 7.025 -13.967 1.00 63.16 87 TYR A C 1
ATOM 678 O O . TYR A 1 87 ? 16.830 7.434 -14.226 1.00 63.16 87 TYR A O 1
ATOM 686 N N . LEU A 1 88 ? 15.402 6.482 -12.781 1.00 60.19 88 LEU A N 1
ATOM 687 C CA . LEU A 1 88 ? 16.339 6.350 -11.666 1.00 60.19 88 LEU A CA 1
ATOM 688 C C . LEU A 1 88 ? 16.603 4.882 -11.318 1.00 60.19 88 LEU A C 1
ATOM 690 O O . LEU A 1 88 ? 15.691 4.064 -11.240 1.00 60.19 88 LEU A O 1
ATOM 694 N N . ALA A 1 89 ? 17.867 4.570 -11.019 1.00 61.66 89 ALA A N 1
ATOM 695 C CA . ALA A 1 89 ? 18.255 3.272 -10.480 1.00 61.66 89 ALA A CA 1
ATOM 696 C C . ALA A 1 89 ? 17.516 2.988 -9.159 1.00 61.66 89 ALA A C 1
ATOM 698 O O . ALA A 1 89 ? 17.418 3.861 -8.290 1.00 61.66 89 ALA A O 1
ATOM 699 N N . SER A 1 90 ? 17.044 1.750 -8.984 1.00 58.03 90 SER A N 1
ATOM 700 C CA . SER A 1 90 ? 16.233 1.307 -7.836 1.00 58.03 90 SER A CA 1
ATOM 701 C C . SER A 1 90 ? 16.858 1.616 -6.468 1.00 58.03 90 SER A C 1
ATOM 703 O O . SER A 1 90 ? 16.135 1.847 -5.501 1.00 58.03 90 SER A O 1
ATOM 705 N N . GLY A 1 91 ? 18.191 1.702 -6.395 1.00 56.41 91 GLY A N 1
ATOM 706 C CA . GLY A 1 91 ? 18.923 2.077 -5.185 1.00 56.41 91 GLY A CA 1
ATOM 707 C C . GLY A 1 91 ? 18.657 3.505 -4.697 1.00 56.41 91 GLY A C 1
ATOM 708 O O . GLY A 1 91 ? 18.568 3.707 -3.492 1.00 56.41 91 GLY A O 1
ATOM 709 N N . MET A 1 92 ? 18.468 4.484 -5.591 1.00 59.53 92 MET A N 1
ATOM 710 C CA . MET A 1 92 ? 18.131 5.860 -5.181 1.00 59.53 92 MET A CA 1
ATOM 711 C C . MET A 1 92 ? 16.672 5.983 -4.735 1.00 59.53 92 MET A C 1
ATOM 713 O O . MET A 1 92 ? 16.375 6.721 -3.803 1.00 59.53 92 MET A O 1
ATOM 717 N N . VAL A 1 93 ? 15.773 5.217 -5.359 1.00 60.41 93 VAL A N 1
ATOM 718 C CA . VAL A 1 93 ? 14.346 5.182 -5.003 1.00 60.41 93 VAL A CA 1
ATOM 719 C C . VAL A 1 93 ? 14.131 4.553 -3.621 1.00 60.41 93 VAL A C 1
ATOM 721 O O . VAL A 1 93 ? 13.214 4.943 -2.919 1.00 60.41 93 VAL A O 1
ATOM 724 N N . SER A 1 94 ? 14.996 3.622 -3.198 1.00 52.78 94 SER A N 1
ATOM 725 C CA . SER A 1 94 ? 14.889 2.946 -1.896 1.00 52.78 94 SER A CA 1
ATOM 726 C C . SER A 1 94 ? 15.304 3.802 -0.687 1.00 52.78 94 SER A C 1
ATOM 728 O O . SER A 1 94 ? 15.068 3.372 0.442 1.00 52.78 94 SER A O 1
ATOM 730 N N . VAL A 1 95 ? 15.980 4.939 -0.890 1.00 61.00 95 VAL A N 1
ATOM 731 C CA . VAL A 1 95 ? 16.461 5.818 0.199 1.00 61.00 95 VAL A CA 1
ATOM 732 C C . VAL A 1 95 ? 15.429 6.896 0.563 1.00 61.00 95 VAL A C 1
ATOM 734 O O . VAL A 1 95 ? 15.503 7.462 1.653 1.00 61.00 95 VAL A O 1
ATOM 737 N N . ILE A 1 96 ? 14.485 7.170 -0.342 1.00 58.94 96 ILE A N 1
ATOM 738 C CA . ILE A 1 96 ? 13.419 8.177 -0.217 1.00 58.94 96 ILE A CA 1
ATOM 739 C C . ILE A 1 96 ? 12.165 7.514 0.355 1.00 58.94 96 ILE A C 1
ATOM 741 O O . ILE A 1 96 ? 11.534 8.137 1.237 1.00 58.94 96 ILE A O 1
#

Sequence (96 aa):
MTNVLLFIAVVVVWGLTWFAMHLQLGAAPVEVAIFWRFALSLVLLGGWLCLSGRLRRPATECVPWLIAMGMCLFSGNYLVLYRSAAYLASGMVSVI